Protein AF-A0A094WPP8-F1 (afdb_monomer)

pLDDT: mean 87.47, std 7.17, range [46.66, 93.88]

Sequence (84 aa):
MPLTTEHKLGLLMDLLQNEVSEQYMTSHEKQQLLELLITLKNESTLKEETLQTINEIQGYSFDHPWPHADVENWLNTFQNQINQ

Secondary structure (DSSP, 8-state):
-PPPHHHHHHHHHHHHHHHHHHS---HHHHHHHHHHHHHHHT-TTS-HHHHHHHHHHHTS-TTSPPPHHHHHHHHHHHHHHHT-

Structure (mmCIF, N/CA/C/O backbone):
data_AF-A0A094WPP8-F1
#
_entry.id   AF-A0A094WPP8-F1
#
loop_
_atom_site.group_PDB
_atom_site.id
_atom_site.type_symbol
_atom_site.label_atom_id
_atom_site.label_alt_id
_atom_site.label_comp_id
_atom_site.label_asym_id
_atom_site.label_entity_id
_atom_site.label_seq_id
_atom_site.pdbx_PDB_ins_code
_atom_site.Cartn_x
_atom_site.Cartn_y
_atom_site.Cartn_z
_atom_site.occupancy
_atom_site.B_iso_or_equiv
_atom_site.auth_seq_id
_atom_site.auth_comp_id
_atom_site.auth_asym_id
_atom_site.auth_atom_id
_atom_site.pdbx_PDB_model_num
ATOM 1 N N . MET A 1 1 ? -22.883 1.635 2.904 1.00 46.66 1 MET A N 1
ATOM 2 C CA . MET A 1 1 ? -21.992 1.277 4.027 1.00 46.66 1 MET A CA 1
ATOM 3 C C . MET A 1 1 ? -20.669 1.983 3.794 1.00 46.66 1 MET A C 1
ATOM 5 O O . MET A 1 1 ? -20.235 1.974 2.648 1.00 46.66 1 MET A O 1
ATOM 9 N N . PRO A 1 2 ? -20.076 2.652 4.792 1.00 62.06 2 PRO A N 1
ATOM 10 C CA . PRO A 1 2 ? -18.729 3.195 4.647 1.00 62.06 2 PRO A CA 1
ATOM 11 C C . PRO A 1 2 ? -17.738 2.041 4.431 1.00 62.06 2 PRO A C 1
ATOM 13 O O . PRO A 1 2 ? -17.869 0.998 5.070 1.00 62.06 2 PRO A O 1
ATOM 16 N N . LEU A 1 3 ? -16.791 2.207 3.505 1.00 68.69 3 LEU A N 1
ATOM 17 C CA . LEU A 1 3 ? -15.704 1.248 3.292 1.00 68.69 3 LEU A CA 1
ATOM 18 C C . LEU A 1 3 ? -14.903 1.116 4.598 1.00 68.69 3 LEU A C 1
ATOM 20 O O . LEU A 1 3 ? -14.471 2.141 5.135 1.00 68.69 3 LEU A O 1
ATOM 24 N N . THR A 1 4 ? -14.709 -0.104 5.110 1.00 84.69 4 THR A N 1
ATOM 25 C CA . THR A 1 4 ? -13.848 -0.316 6.288 1.00 84.69 4 THR A CA 1
ATOM 26 C C . THR A 1 4 ? -12.385 -0.081 5.916 1.00 84.69 4 THR A C 1
ATOM 28 O O . THR A 1 4 ? -12.014 -0.147 4.741 1.00 84.69 4 THR A O 1
ATOM 31 N N . THR A 1 5 ? -11.541 0.194 6.909 1.00 85.19 5 THR A N 1
ATOM 32 C CA . THR A 1 5 ? -10.094 0.359 6.715 1.00 85.19 5 THR A CA 1
ATOM 33 C C . THR A 1 5 ? -9.475 -0.845 5.998 1.00 85.19 5 THR A C 1
ATOM 35 O O . THR A 1 5 ? -8.668 -0.661 5.095 1.00 85.19 5 THR A O 1
ATOM 38 N N . GLU A 1 6 ? -9.918 -2.065 6.313 1.00 87.06 6 GLU A N 1
ATOM 39 C CA . GLU A 1 6 ? -9.448 -3.301 5.668 1.00 87.06 6 GLU A CA 1
ATOM 40 C C . GLU A 1 6 ? -9.781 -3.335 4.175 1.00 87.06 6 GLU A C 1
ATOM 42 O O . GLU A 1 6 ? -8.932 -3.690 3.368 1.00 87.06 6 GLU A O 1
ATOM 47 N N . HIS A 1 7 ? -10.987 -2.907 3.782 1.00 88.00 7 HIS A N 1
ATOM 48 C CA . HIS A 1 7 ? -11.357 -2.840 2.366 1.00 88.00 7 HIS A CA 1
ATOM 49 C C . HIS A 1 7 ? -10.507 -1.810 1.612 1.00 88.00 7 HIS A C 1
ATOM 51 O O . HIS A 1 7 ? -10.118 -2.053 0.475 1.00 88.00 7 HIS A O 1
ATOM 57 N N . LYS A 1 8 ? -10.194 -0.668 2.240 1.00 90.62 8 LYS A N 1
ATOM 58 C CA . LYS A 1 8 ? -9.301 0.344 1.648 1.00 90.62 8 LYS A CA 1
ATOM 59 C C . LYS A 1 8 ? -7.877 -0.197 1.485 1.00 90.62 8 LYS A C 1
ATOM 61 O O . LYS A 1 8 ? -7.257 0.053 0.458 1.00 90.62 8 LYS A O 1
ATOM 66 N N . LEU A 1 9 ? -7.379 -0.944 2.473 1.00 90.69 9 LEU A N 1
ATOM 67 C CA . LEU A 1 9 ? -6.079 -1.613 2.400 1.00 90.69 9 LEU A CA 1
ATOM 68 C C . LEU A 1 9 ? -6.061 -2.702 1.323 1.00 90.69 9 LEU A C 1
ATOM 70 O O . LEU A 1 9 ? -5.102 -2.764 0.566 1.00 90.69 9 LEU A O 1
ATOM 74 N N . GLY A 1 10 ? -7.128 -3.494 1.194 1.00 91.88 10 GLY A N 1
ATOM 75 C CA . GLY A 1 10 ? -7.265 -4.483 0.122 1.00 91.88 10 GLY A CA 1
ATOM 76 C C 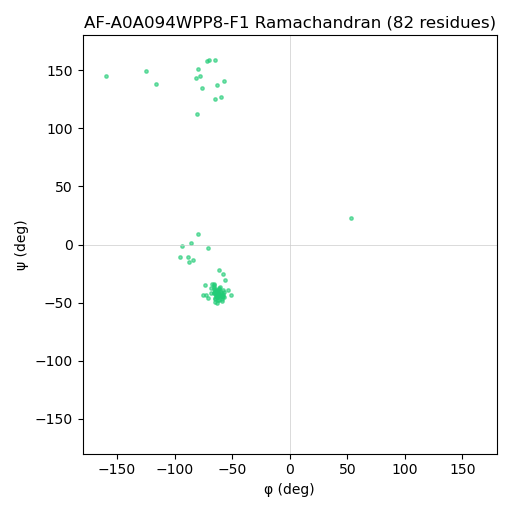. GLY A 1 10 ? -7.192 -3.844 -1.266 1.00 91.88 10 GLY A C 1
ATOM 77 O O . GLY A 1 10 ? -6.377 -4.255 -2.082 1.00 91.88 10 GLY A O 1
ATOM 78 N N . LEU A 1 11 ? -7.945 -2.761 -1.495 1.00 92.19 11 LEU A N 1
ATOM 79 C CA . LEU A 1 11 ? -7.878 -2.013 -2.757 1.00 92.19 11 LEU A CA 1
ATOM 80 C C . LEU A 1 11 ? -6.489 -1.419 -3.020 1.00 92.19 11 LEU A C 1
ATOM 82 O O . LEU A 1 11 ? -6.027 -1.413 -4.158 1.00 92.19 11 LEU A O 1
ATOM 86 N N . LEU A 1 12 ? -5.814 -0.921 -1.979 1.00 92.94 12 LEU A N 1
ATOM 87 C CA . LEU A 1 12 ? -4.439 -0.446 -2.107 1.00 92.94 12 LEU A CA 1
ATOM 88 C C . LEU A 1 12 ? -3.521 -1.594 -2.549 1.00 92.94 12 LEU A C 1
ATOM 90 O O . LEU A 1 12 ? -2.767 -1.429 -3.500 1.00 92.94 12 LEU A O 1
ATOM 94 N N . MET A 1 13 ? -3.618 -2.759 -1.906 1.00 93.25 13 MET A N 1
ATOM 95 C CA . MET A 1 13 ? -2.827 -3.942 -2.250 1.00 93.25 13 MET A CA 1
ATOM 96 C C . MET A 1 13 ? -3.088 -4.436 -3.677 1.00 93.25 13 MET A C 1
ATOM 98 O O . MET A 1 13 ? -2.142 -4.856 -4.339 1.00 93.25 13 MET A O 1
ATOM 102 N N . ASP A 1 14 ? -4.330 -4.373 -4.160 1.00 92.69 14 ASP A N 1
ATOM 103 C CA . ASP A 1 14 ? -4.670 -4.734 -5.540 1.00 92.69 14 ASP A CA 1
ATOM 104 C C . ASP A 1 14 ? -3.982 -3.799 -6.548 1.00 92.69 14 ASP A C 1
ATOM 106 O O . ASP A 1 14 ? -3.380 -4.265 -7.514 1.00 92.69 14 ASP A O 1
ATOM 110 N N . LEU A 1 15 ? -3.994 -2.484 -6.297 1.00 92.44 15 LEU A N 1
ATOM 111 C CA . LEU A 1 15 ? -3.320 -1.501 -7.157 1.00 92.44 15 LEU A CA 1
ATOM 112 C C . LEU A 1 15 ? -1.796 -1.688 -7.164 1.00 92.44 15 LEU A C 1
ATOM 114 O O . LEU A 1 15 ? -1.165 -1.588 -8.215 1.00 92.44 15 LEU A O 1
ATOM 118 N N . LEU A 1 16 ? -1.207 -1.990 -6.003 1.00 90.88 16 LEU A N 1
ATOM 119 C CA . LEU A 1 16 ? 0.222 -2.295 -5.880 1.00 90.88 16 LEU A CA 1
ATOM 120 C C . LEU A 1 16 ? 0.602 -3.570 -6.650 1.00 90.88 16 LEU A C 1
ATOM 122 O O . LEU A 1 16 ? 1.605 -3.592 -7.357 1.00 90.88 16 LEU A O 1
ATOM 126 N N . GLN A 1 17 ? -0.207 -4.626 -6.552 1.00 90.56 17 GLN A N 1
ATOM 127 C CA . GLN A 1 17 ? 0.020 -5.866 -7.302 1.00 90.56 17 GLN A CA 1
ATOM 128 C C . GLN A 1 17 ? -0.141 -5.670 -8.811 1.00 90.56 17 GLN A C 1
ATOM 130 O O . GLN A 1 17 ? 0.585 -6.302 -9.588 1.00 90.56 17 GLN A O 1
ATOM 135 N N . ASN A 1 18 ? -1.068 -4.801 -9.229 1.00 89.56 18 ASN A N 1
ATOM 136 C CA . ASN A 1 18 ? -1.248 -4.501 -10.643 1.00 89.56 18 ASN A CA 1
ATOM 137 C C . ASN A 1 18 ? -0.023 -3.780 -11.219 1.00 89.56 18 ASN A C 1
ATOM 139 O O . ASN A 1 18 ? 0.458 -4.157 -12.283 1.00 89.56 18 ASN A O 1
ATOM 143 N N . GLU A 1 19 ? 0.557 -2.832 -10.478 1.00 86.88 19 GLU A N 1
ATOM 144 C CA . GLU A 1 19 ? 1.796 -2.154 -10.880 1.00 86.88 19 GLU A CA 1
ATOM 145 C C . GLU A 1 19 ? 2.950 -3.134 -11.094 1.00 86.88 19 GLU A C 1
ATOM 147 O O . GLU A 1 19 ? 3.615 -3.070 -12.124 1.00 86.88 19 GLU A O 1
ATOM 152 N N . VAL A 1 20 ? 3.134 -4.098 -10.192 1.00 86.94 20 VAL A N 1
ATOM 153 C CA . VAL A 1 20 ? 4.193 -5.111 -10.323 1.00 86.94 20 VAL A CA 1
ATOM 154 C C . VAL A 1 20 ? 3.960 -6.017 -11.532 1.00 86.94 20 VAL A C 1
ATOM 156 O O . VAL A 1 20 ? 4.912 -6.410 -12.213 1.00 86.94 20 VAL A O 1
ATOM 159 N N . SER A 1 21 ? 2.699 -6.360 -11.797 1.00 85.88 21 SER A N 1
ATOM 160 C CA . SER A 1 21 ? 2.319 -7.280 -12.871 1.00 85.88 21 SER A CA 1
ATOM 161 C C . SER A 1 21 ? 2.400 -6.625 -14.251 1.00 85.88 21 SER A C 1
ATOM 163 O O . SER A 1 21 ? 2.904 -7.235 -15.194 1.00 85.88 21 SER A O 1
ATOM 165 N N . GLU A 1 22 ? 1.920 -5.388 -14.374 1.00 85.69 22 GLU A N 1
ATOM 166 C CA . GLU A 1 22 ? 1.838 -4.656 -15.642 1.00 85.69 22 GLU A CA 1
ATOM 167 C C . GLU A 1 22 ? 3.040 -3.725 -15.880 1.00 85.69 22 GLU A C 1
ATOM 169 O O . GLU A 1 22 ? 3.223 -3.231 -16.993 1.00 85.69 22 GLU A O 1
ATOM 174 N N . GLN A 1 23 ? 3.882 -3.501 -14.861 1.00 83.25 23 GLN A N 1
ATOM 175 C CA . GLN A 1 23 ? 5.000 -2.540 -14.844 1.00 83.25 23 GLN A CA 1
ATOM 176 C C . GLN A 1 23 ? 4.588 -1.110 -15.220 1.00 83.25 23 GLN A C 1
ATOM 178 O O . GLN A 1 23 ? 5.386 -0.308 -15.711 1.00 83.25 23 GLN A O 1
ATOM 183 N N . TYR A 1 24 ? 3.310 -0.800 -15.044 1.00 81.50 24 TYR A N 1
ATOM 184 C CA . TYR A 1 24 ? 2.707 0.470 -15.390 1.00 81.50 24 TYR A CA 1
ATOM 185 C C . TYR A 1 24 ? 1.406 0.632 -14.605 1.00 81.50 24 TYR A C 1
ATOM 187 O O . TYR A 1 24 ? 0.673 -0.327 -14.406 1.00 81.50 24 TYR A O 1
ATOM 195 N N . MET A 1 25 ? 1.099 1.866 -14.207 1.00 85.31 25 MET A N 1
ATOM 196 C CA . MET A 1 25 ? -0.234 2.259 -13.751 1.00 85.31 25 MET A CA 1
ATOM 197 C C . MET A 1 25 ? -0.811 3.299 -14.699 1.00 85.31 25 MET A C 1
ATOM 199 O O . MET A 1 25 ? -0.143 4.272 -15.072 1.00 85.31 25 MET A O 1
ATOM 203 N N . THR A 1 26 ? -2.091 3.160 -15.012 1.00 88.88 26 THR A N 1
ATOM 204 C CA . THR A 1 26 ? -2.866 4.184 -15.707 1.00 88.88 26 THR A CA 1
ATOM 205 C C . THR A 1 26 ? -3.006 5.444 -14.850 1.00 88.88 26 THR A C 1
ATOM 207 O O . THR A 1 26 ? -2.911 5.421 -13.622 1.00 88.88 26 THR A O 1
ATOM 210 N N . SER A 1 27 ? -3.299 6.585 -15.482 1.00 87.56 27 SER A N 1
ATOM 211 C CA . SER A 1 27 ? -3.583 7.831 -14.751 1.00 87.56 27 SER A CA 1
ATOM 212 C C . SER A 1 27 ? -4.732 7.683 -13.748 1.00 87.56 27 SER A C 1
ATOM 214 O O . SER A 1 27 ? -4.732 8.359 -12.722 1.00 87.56 27 SER A O 1
ATOM 216 N N . HIS A 1 28 ? -5.693 6.800 -14.034 1.00 88.81 28 HIS A N 1
ATOM 217 C CA . HIS A 1 28 ? -6.809 6.539 -13.138 1.00 88.81 28 HIS A CA 1
ATOM 218 C C . HIS A 1 28 ? -6.365 5.777 -11.886 1.00 88.81 28 HIS A C 1
ATOM 220 O O . HIS A 1 28 ? -6.697 6.193 -10.782 1.00 88.81 28 HIS A O 1
ATOM 226 N N . GLU A 1 29 ? -5.564 4.724 -12.040 1.00 90.31 29 GLU A N 1
ATOM 227 C CA . GLU A 1 29 ? -5.035 3.936 -10.918 1.00 90.31 29 GLU A CA 1
ATOM 228 C C . GLU A 1 29 ? -4.111 4.760 -10.029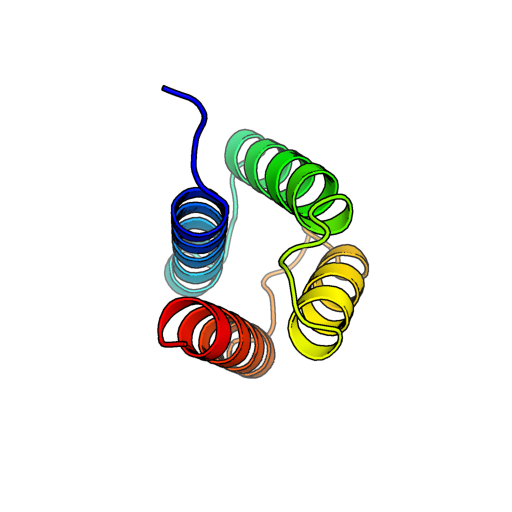 1.00 90.31 29 GLU A C 1
ATOM 230 O O . GLU A 1 29 ? -4.230 4.706 -8.808 1.00 90.31 29 GLU A O 1
ATOM 235 N N . LYS A 1 30 ? -3.267 5.612 -10.625 1.00 89.88 30 LYS A N 1
ATOM 236 C CA . LYS A 1 30 ? -2.448 6.567 -9.862 1.00 89.88 30 LYS A CA 1
ATOM 237 C C . LYS A 1 30 ? -3.320 7.473 -8.997 1.00 89.88 30 LYS A C 1
ATOM 239 O O . LYS A 1 30 ? -3.017 7.687 -7.826 1.00 89.88 30 LYS A O 1
ATOM 244 N N . GLN A 1 31 ? -4.411 7.998 -9.557 1.00 90.50 31 GLN A N 1
ATOM 245 C CA . GLN A 1 31 ? -5.335 8.842 -8.805 1.00 90.50 31 GLN A CA 1
ATOM 246 C C . GLN A 1 31 ? -6.022 8.058 -7.680 1.00 90.50 31 GLN A C 1
ATOM 248 O O . GLN A 1 31 ? -6.049 8.535 -6.547 1.00 90.50 31 GLN A O 1
ATOM 253 N N . GLN A 1 32 ? -6.526 6.854 -7.966 1.00 91.44 32 GLN A N 1
ATOM 254 C CA . GLN A 1 32 ? -7.153 5.992 -6.962 1.00 91.44 32 GLN A CA 1
ATOM 255 C C . GLN A 1 32 ? -6.191 5.663 -5.817 1.00 91.44 32 GLN A C 1
ATOM 257 O O . GLN A 1 32 ? -6.555 5.773 -4.647 1.00 91.44 32 GLN A O 1
ATOM 262 N N . LEU A 1 33 ? -4.946 5.315 -6.140 1.00 91.62 33 LEU A N 1
ATOM 263 C CA . LEU A 1 33 ? -3.921 5.012 -5.154 1.00 91.62 33 LEU A CA 1
ATOM 264 C C . LEU A 1 33 ? -3.612 6.236 -4.286 1.00 91.62 33 LEU A C 1
ATOM 266 O O . LEU A 1 33 ? -3.584 6.122 -3.0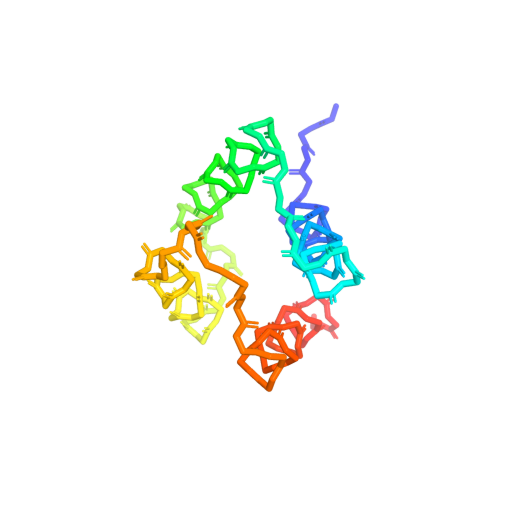63 1.00 91.62 33 LEU A O 1
ATOM 270 N N . LEU A 1 34 ? -3.451 7.423 -4.878 1.00 90.75 34 LEU A N 1
ATOM 271 C CA . LEU A 1 34 ? -3.225 8.657 -4.120 1.00 90.75 34 LEU A CA 1
ATOM 272 C C . LEU A 1 34 ? -4.394 8.982 -3.177 1.00 90.75 34 LEU A C 1
ATOM 274 O O . LEU A 1 34 ? -4.168 9.329 -2.016 1.00 90.75 34 LEU A O 1
ATOM 278 N N . GLU A 1 35 ? -5.635 8.838 -3.642 1.00 91.50 35 GLU A N 1
ATOM 279 C CA . GLU A 1 35 ? -6.834 9.036 -2.819 1.00 91.50 35 GLU A CA 1
ATOM 280 C C . GLU A 1 35 ? -6.899 8.034 -1.655 1.00 91.50 35 GLU A C 1
ATOM 282 O O . GLU A 1 35 ? -7.216 8.418 -0.521 1.00 91.50 35 GLU A O 1
ATOM 287 N N . LEU A 1 36 ? -6.541 6.769 -1.902 1.00 92.31 36 LEU A N 1
ATOM 288 C CA . LEU A 1 36 ? -6.465 5.733 -0.873 1.00 92.31 36 LEU A CA 1
ATOM 289 C C . LEU A 1 36 ? -5.378 6.045 0.156 1.00 92.31 36 LEU A C 1
ATOM 291 O O . LEU A 1 36 ? -5.671 6.007 1.349 1.00 92.31 36 LEU A O 1
ATOM 295 N N . LEU A 1 37 ? -4.168 6.424 -0.269 1.00 91.38 37 LEU A N 1
ATOM 296 C CA . LEU A 1 37 ? -3.074 6.790 0.640 1.00 91.38 37 LEU A CA 1
ATOM 297 C C . LEU A 1 37 ? -3.448 7.985 1.527 1.00 91.38 37 LEU A C 1
ATOM 299 O O . LEU A 1 37 ? -3.202 7.957 2.732 1.00 91.38 37 LEU A O 1
ATOM 303 N N . ILE A 1 38 ? -4.079 9.023 0.964 1.00 90.94 38 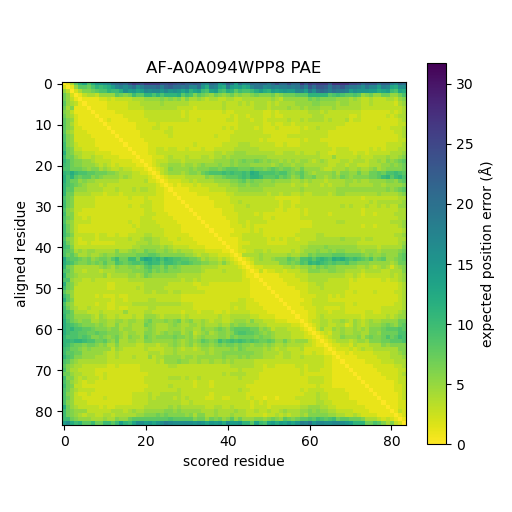ILE A N 1
ATOM 304 C CA . ILE A 1 38 ? -4.541 10.194 1.730 1.00 90.94 38 ILE A CA 1
ATOM 305 C C . ILE A 1 38 ? -5.617 9.788 2.736 1.00 90.94 38 ILE A C 1
ATOM 307 O O . ILE A 1 38 ? -5.584 10.216 3.890 1.00 90.94 38 ILE A O 1
ATOM 311 N N . THR A 1 39 ? -6.574 8.966 2.312 1.00 90.38 39 THR A N 1
ATOM 312 C CA . THR A 1 39 ? -7.663 8.522 3.183 1.00 90.38 39 THR A CA 1
ATOM 313 C C . THR A 1 39 ? -7.125 7.667 4.327 1.00 90.38 39 THR A C 1
ATOM 315 O O . THR A 1 39 ? -7.423 7.947 5.484 1.00 90.38 39 THR A O 1
ATOM 318 N N . LEU A 1 40 ? -6.289 6.674 4.013 1.00 89.19 40 LEU A N 1
ATOM 319 C CA . LEU A 1 40 ? -5.685 5.757 4.977 1.00 89.19 40 LEU A CA 1
ATOM 320 C C . LEU A 1 40 ? -4.778 6.486 5.971 1.00 89.19 40 LEU A C 1
ATOM 322 O O . LEU A 1 40 ? -4.842 6.209 7.159 1.00 89.19 40 LEU A O 1
ATOM 326 N N . LYS A 1 41 ? -4.008 7.489 5.540 1.00 88.75 41 LYS A N 1
ATOM 327 C CA . LYS A 1 41 ? -3.151 8.281 6.439 1.00 88.75 41 LYS A CA 1
ATOM 328 C C . LYS A 1 41 ? -3.915 8.974 7.577 1.00 88.75 41 LYS A C 1
ATOM 330 O O . LYS A 1 41 ? -3.325 9.263 8.614 1.00 88.75 41 LYS A O 1
ATOM 335 N N . ASN A 1 42 ? -5.206 9.247 7.388 1.00 86.19 42 ASN A N 1
ATOM 336 C CA . ASN A 1 42 ? -6.066 9.874 8.393 1.00 86.19 42 ASN A CA 1
ATOM 337 C C . ASN A 1 42 ? -6.842 8.858 9.256 1.00 8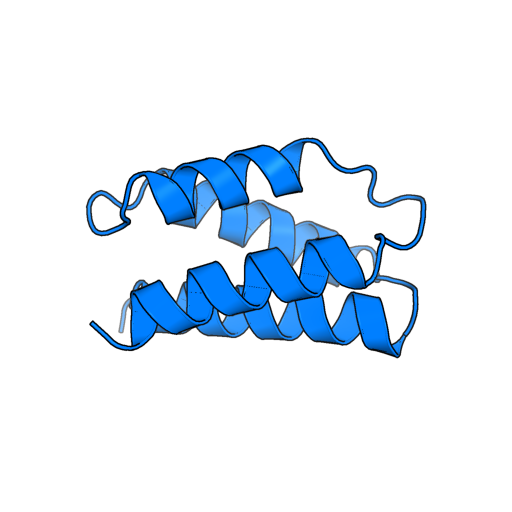6.19 42 ASN A C 1
ATOM 339 O O . ASN A 1 42 ? -7.583 9.261 10.154 1.00 86.19 42 ASN A O 1
ATOM 343 N N . GLU A 1 43 ? -6.689 7.555 9.006 1.00 86.12 43 GLU A N 1
ATOM 344 C CA . GLU A 1 43 ? -7.331 6.495 9.784 1.00 86.12 43 GLU A CA 1
ATOM 345 C C . GLU A 1 43 ? -6.551 6.242 11.079 1.00 86.12 43 GLU A C 1
ATOM 347 O O . GLU A 1 43 ? -5.447 5.701 11.080 1.00 86.12 43 GLU A O 1
ATOM 352 N N . SER A 1 44 ? -7.158 6.569 12.219 1.00 80.25 44 SER A N 1
ATOM 353 C CA . SER A 1 44 ? -6.579 6.352 13.554 1.00 80.25 44 SER A CA 1
ATOM 354 C C . SER A 1 44 ? -6.517 4.879 13.982 1.00 80.25 44 SER A C 1
ATOM 356 O O . SER A 1 44 ? -6.003 4.567 15.053 1.00 80.25 44 SER A O 1
ATOM 358 N N . THR A 1 45 ? -7.036 3.971 13.154 1.00 84.69 45 THR A N 1
ATOM 359 C CA . THR A 1 45 ? -7.019 2.515 13.366 1.00 84.69 45 THR A CA 1
ATOM 360 C C .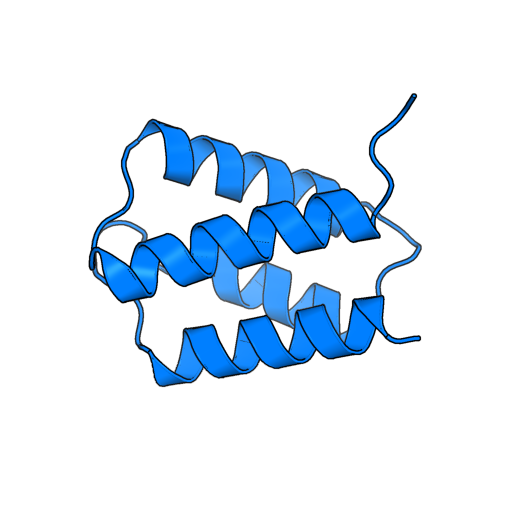 THR A 1 45 ? -5.759 1.843 12.809 1.00 84.69 45 THR A C 1
ATOM 362 O O . THR A 1 45 ? -5.519 0.669 13.093 1.00 84.69 45 THR A O 1
ATOM 365 N N . LEU A 1 46 ? -4.946 2.567 12.030 1.00 86.88 46 LEU A N 1
ATOM 366 C CA . LEU A 1 46 ? -3.713 2.041 11.450 1.00 86.88 46 LEU A CA 1
ATOM 367 C C . LEU A 1 46 ? -2.552 2.076 12.441 1.00 86.88 46 LEU A C 1
ATOM 369 O O . LEU A 1 46 ? -2.385 3.023 13.210 1.00 86.88 46 LEU A O 1
ATOM 373 N N . LYS A 1 47 ? -1.707 1.048 12.377 1.00 89.38 47 LYS A N 1
ATOM 374 C CA . LYS A 1 47 ? -0.448 1.014 13.117 1.00 89.38 47 LYS A CA 1
ATOM 375 C C . LYS A 1 47 ? 0.576 1.970 12.528 1.00 89.38 47 LYS A C 1
ATOM 377 O O . LYS A 1 47 ? 0.556 2.288 11.341 1.00 89.38 47 LYS A O 1
ATOM 382 N N . GLU A 1 48 ? 1.532 2.349 13.368 1.00 89.00 48 GLU A N 1
ATOM 383 C CA . GLU A 1 48 ? 2.650 3.208 12.981 1.00 89.00 48 GLU A CA 1
ATOM 384 C C . GLU A 1 48 ? 3.458 2.629 11.810 1.00 89.00 48 GLU A C 1
ATOM 386 O O . GLU A 1 48 ? 3.777 3.364 10.884 1.00 89.00 48 GLU A O 1
ATOM 391 N N . GLU A 1 49 ? 3.702 1.316 11.790 1.00 90.56 49 GLU A N 1
ATOM 392 C CA . GLU A 1 49 ? 4.392 0.627 10.687 1.00 90.56 49 GLU A CA 1
ATOM 393 C C . GLU A 1 49 ? 3.653 0.804 9.349 1.00 90.56 49 GLU A C 1
ATOM 395 O O . GLU A 1 49 ? 4.241 1.215 8.353 1.00 90.56 49 GLU A O 1
ATOM 400 N N . THR A 1 50 ? 2.331 0.604 9.337 1.00 91.19 50 THR A N 1
ATOM 401 C CA . THR A 1 50 ? 1.500 0.819 8.145 1.00 91.19 50 THR A CA 1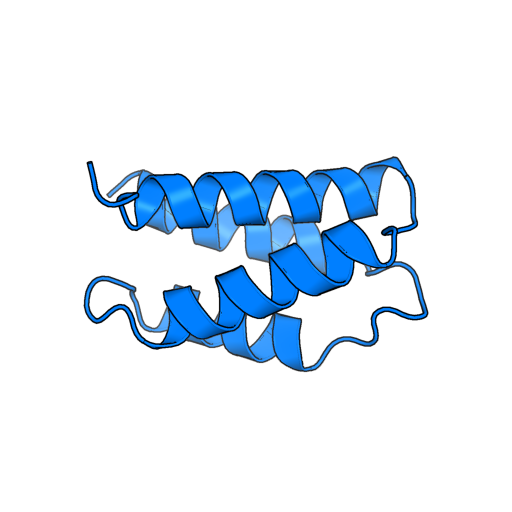
ATOM 402 C C . THR A 1 50 ? 1.513 2.278 7.696 1.00 91.19 50 THR A C 1
ATOM 404 O O . THR A 1 50 ? 1.581 2.561 6.501 1.00 91.19 50 THR A O 1
ATOM 407 N N . LEU A 1 51 ? 1.473 3.222 8.640 1.00 91.50 51 LEU A N 1
ATOM 408 C CA . LEU A 1 51 ? 1.569 4.649 8.335 1.00 91.50 51 LEU A CA 1
ATOM 409 C C . LEU A 1 51 ? 2.943 5.018 7.760 1.00 91.50 51 LEU A C 1
ATOM 411 O O . LEU A 1 51 ? 3.017 5.855 6.860 1.00 91.50 51 LEU A O 1
ATOM 415 N N . GLN A 1 52 ? 4.025 4.401 8.240 1.00 91.50 52 GLN A N 1
ATOM 416 C CA . GLN A 1 52 ? 5.364 4.571 7.673 1.00 91.50 52 GLN A CA 1
ATOM 417 C C . GLN A 1 52 ? 5.416 4.070 6.229 1.00 91.50 52 GLN A C 1
ATOM 419 O O . GLN A 1 52 ? 5.827 4.835 5.360 1.00 91.50 52 GLN A O 1
ATOM 424 N N . THR A 1 53 ? 4.894 2.872 5.953 1.00 92.94 53 THR A N 1
ATOM 425 C CA . THR A 1 53 ? 4.787 2.335 4.587 1.00 92.94 53 THR A CA 1
ATOM 426 C C . THR A 1 53 ? 3.959 3.243 3.673 1.00 9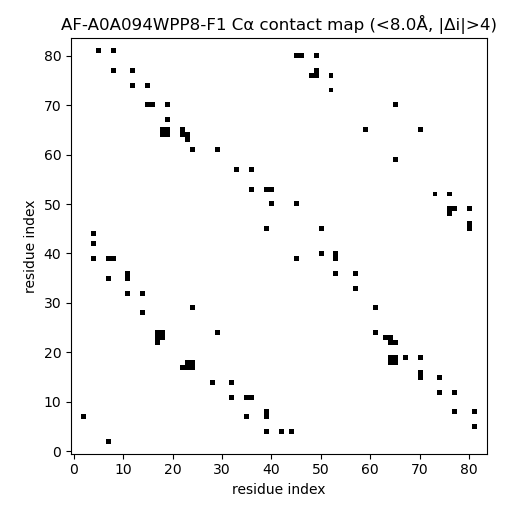2.94 53 THR A C 1
ATOM 428 O O . THR A 1 53 ? 4.369 3.539 2.557 1.00 92.94 53 THR A O 1
ATOM 431 N N . ILE A 1 54 ? 2.823 3.769 4.142 1.00 91.81 54 ILE A N 1
ATOM 432 C CA . ILE A 1 54 ? 2.012 4.729 3.369 1.00 91.81 54 ILE A CA 1
ATOM 433 C C . ILE A 1 54 ? 2.823 5.983 3.015 1.00 91.81 54 ILE A C 1
ATOM 435 O O . ILE A 1 54 ? 2.758 6.458 1.882 1.00 91.81 54 ILE A O 1
ATOM 439 N N . ASN A 1 55 ? 3.588 6.529 3.964 1.00 90.38 55 ASN A N 1
ATOM 440 C CA . ASN A 1 55 ? 4.432 7.699 3.712 1.00 90.38 55 ASN A CA 1
ATOM 441 C C . ASN A 1 55 ? 5.593 7.386 2.760 1.00 90.38 55 ASN A C 1
ATOM 443 O O . ASN A 1 55 ? 5.972 8.248 1.971 1.00 90.38 55 ASN A O 1
ATOM 447 N N . GLU A 1 56 ? 6.140 6.174 2.827 1.00 91.12 56 GLU A N 1
ATOM 448 C CA . GLU A 1 56 ? 7.180 5.701 1.919 1.00 91.12 56 GLU A CA 1
ATOM 449 C C . GLU A 1 56 ? 6.663 5.652 0.477 1.00 91.12 56 GLU A C 1
ATOM 451 O O . GLU A 1 56 ? 7.257 6.286 -0.392 1.00 91.12 56 GLU A O 1
ATOM 456 N N . ILE A 1 57 ? 5.504 5.025 0.239 1.00 89.94 57 ILE A N 1
ATOM 457 C CA . ILE A 1 57 ? 4.876 4.944 -1.092 1.00 89.94 57 ILE A CA 1
ATOM 458 C C . ILE A 1 57 ? 4.604 6.345 -1.661 1.00 89.94 57 ILE A C 1
ATOM 460 O O . ILE A 1 57 ? 4.825 6.587 -2.845 1.00 89.94 57 ILE A O 1
ATOM 464 N N . GLN A 1 58 ? 4.181 7.307 -0.828 1.00 87.06 58 GLN A N 1
ATOM 465 C CA . GLN A 1 58 ? 3.983 8.700 -1.264 1.00 87.06 58 GLN A CA 1
ATOM 466 C C . GLN A 1 58 ? 5.269 9.376 -1.773 1.00 87.06 58 GLN A C 1
ATOM 468 O O . GLN A 1 58 ? 5.182 10.368 -2.498 1.00 87.06 58 GLN A O 1
ATOM 473 N N . GLY A 1 59 ? 6.445 8.878 -1.384 1.00 85.12 59 GLY A N 1
ATOM 474 C CA . GLY A 1 59 ? 7.742 9.368 -1.844 1.00 85.12 59 GLY A CA 1
ATOM 475 C C . GLY A 1 59 ? 8.206 8.776 -3.178 1.00 85.12 59 GLY A C 1
ATOM 476 O O . GLY A 1 59 ? 9.147 9.309 -3.769 1.00 85.12 59 GLY A O 1
ATOM 477 N N . TYR A 1 60 ? 7.572 7.706 -3.665 1.00 85.88 60 TYR A N 1
ATOM 478 C CA . TYR A 1 60 ? 7.944 7.067 -4.925 1.00 85.88 60 TYR A CA 1
ATOM 479 C C . TYR A 1 60 ? 7.420 7.842 -6.140 1.00 85.88 60 TYR A C 1
ATOM 481 O O . TYR A 1 60 ? 6.329 8.415 -6.136 1.00 85.88 60 TYR A O 1
ATOM 489 N N . SER A 1 61 ? 8.209 7.849 -7.219 1.00 81.88 61 SER A N 1
ATOM 490 C CA . SER A 1 61 ? 7.759 8.377 -8.509 1.00 81.88 61 SER A CA 1
ATOM 491 C C . SER A 1 61 ? 6.826 7.375 -9.178 1.00 81.88 61 SER A C 1
ATOM 493 O O . SER A 1 61 ? 7.141 6.194 -9.262 1.00 81.88 61 SER A O 1
ATOM 495 N N . PHE A 1 62 ? 5.708 7.860 -9.710 1.00 81.56 62 PHE A N 1
ATOM 496 C CA . PHE A 1 62 ? 4.784 7.061 -10.516 1.00 81.56 62 PHE A CA 1
ATOM 497 C C . PHE A 1 62 ? 5.181 7.001 -11.998 1.00 81.56 62 PHE A C 1
ATOM 499 O O . PHE A 1 62 ? 4.434 6.454 -12.808 1.00 81.56 62 PHE A O 1
ATOM 506 N N . ASP A 1 63 ? 6.287 7.633 -12.394 1.00 80.69 63 ASP A N 1
ATOM 507 C CA . ASP A 1 63 ? 6.734 7.687 -13.792 1.00 80.69 63 ASP A CA 1
ATOM 508 C C . ASP A 1 63 ? 7.603 6.485 -14.176 1.00 80.69 63 ASP A C 1
ATOM 510 O O . ASP A 1 63 ? 7.809 6.218 -15.361 1.00 80.69 63 ASP A O 1
ATOM 514 N N . HIS A 1 64 ? 8.082 5.746 -13.177 1.00 81.38 64 HIS A N 1
ATOM 515 C CA . HIS A 1 64 ? 8.891 4.550 -13.343 1.00 81.38 64 HIS A CA 1
ATOM 516 C C . HIS A 1 64 ? 8.262 3.371 -12.602 1.00 81.38 64 HIS A C 1
ATOM 518 O O . HIS A 1 64 ? 7.639 3.597 -11.562 1.00 81.38 64 HIS A O 1
ATOM 524 N N . PRO A 1 65 ? 8.455 2.137 -13.105 1.00 83.56 65 PRO A N 1
ATOM 525 C CA . PRO A 1 65 ? 8.065 0.946 -12.372 1.00 83.56 65 PRO A CA 1
ATOM 526 C C . PRO A 1 65 ? 8.744 0.915 -11.006 1.00 83.56 65 PRO A C 1
ATOM 528 O O . PRO A 1 65 ? 9.923 1.277 -10.881 1.00 83.56 65 PRO A O 1
ATOM 531 N N . TRP A 1 66 ? 8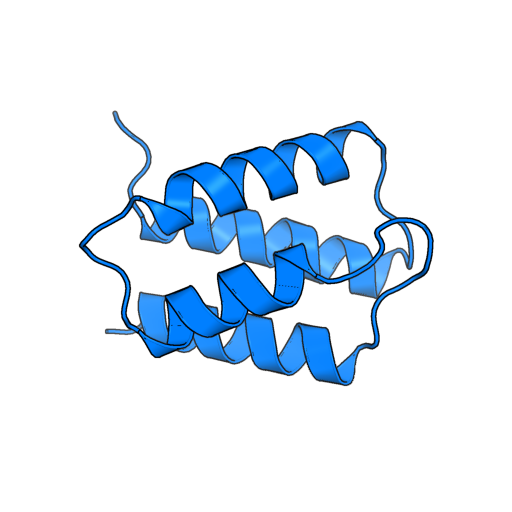.015 0.478 -9.993 1.00 87.94 66 TRP A N 1
ATOM 532 C CA . TRP A 1 66 ? 8.544 0.355 -8.650 1.00 87.94 66 TRP A CA 1
ATOM 533 C C . TRP A 1 66 ? 9.376 -0.919 -8.498 1.00 87.94 66 TRP A C 1
ATOM 535 O O . TRP A 1 66 ? 9.158 -1.916 -9.194 1.00 87.94 66 TRP A O 1
ATOM 545 N N . PRO A 1 67 ? 10.380 -0.918 -7.606 1.00 88.69 67 PRO A N 1
ATOM 546 C CA . PRO A 1 67 ? 11.148 -2.120 -7.343 1.00 88.69 67 PRO A CA 1
ATOM 547 C C . PRO A 1 67 ? 10.247 -3.182 -6.706 1.00 88.69 67 PRO A C 1
ATOM 549 O O . PRO A 1 67 ? 9.652 -2.957 -5.656 1.00 88.69 67 PRO A O 1
ATOM 552 N N . HIS A 1 68 ? 10.195 -4.368 -7.317 1.00 87.81 68 HIS A N 1
ATOM 553 C CA . HIS A 1 68 ? 9.358 -5.484 -6.857 1.00 87.81 68 HIS A CA 1
ATOM 554 C C . HIS A 1 68 ? 9.559 -5.783 -5.361 1.00 87.81 68 HIS A C 1
ATOM 556 O O . HIS A 1 68 ? 8.589 -5.955 -4.631 1.00 87.81 68 HIS A O 1
ATOM 562 N N . ALA A 1 69 ? 10.813 -5.786 -4.897 1.00 89.19 69 ALA A N 1
ATOM 563 C CA . ALA A 1 69 ? 11.145 -6.061 -3.501 1.00 89.19 69 ALA A CA 1
ATOM 564 C C . ALA A 1 69 ? 10.518 -5.049 -2.526 1.00 89.19 69 ALA A C 1
ATOM 566 O O . ALA A 1 69 ? 10.099 -5.430 -1.434 1.00 89.19 69 ALA A O 1
ATOM 567 N N . ASP A 1 70 ? 10.429 -3.777 -2.918 1.00 90.31 70 ASP A N 1
ATOM 568 C CA . ASP A 1 70 ? 9.814 -2.740 -2.092 1.00 90.31 70 ASP A CA 1
ATOM 569 C C . ASP A 1 70 ? 8.294 -2.925 -2.063 1.00 90.31 70 ASP A C 1
ATOM 571 O O . ASP A 1 70 ? 7.697 -2.940 -0.986 1.00 90.31 70 ASP A O 1
ATOM 575 N N . VAL A 1 71 ? 7.680 -3.210 -3.217 1.00 90.75 71 VAL A N 1
ATOM 576 C CA . VAL A 1 71 ? 6.241 -3.492 -3.293 1.00 90.75 71 VAL A CA 1
ATOM 577 C C . VAL A 1 71 ? 5.854 -4.727 -2.472 1.00 90.75 71 VAL A C 1
ATOM 579 O O . VAL A 1 71 ? 4.882 -4.675 -1.721 1.00 90.75 71 VAL A O 1
ATOM 582 N N . GLU A 1 72 ? 6.623 -5.817 -2.538 1.00 91.50 72 GLU A N 1
ATOM 583 C CA . GLU A 1 72 ? 6.399 -7.009 -1.707 1.00 91.50 72 GLU A CA 1
ATOM 584 C C . GLU A 1 72 ? 6.480 -6.697 -0.208 1.00 91.50 72 GLU A C 1
ATOM 586 O O . GLU A 1 72 ? 5.643 -7.167 0.568 1.00 91.50 72 GLU A O 1
ATOM 591 N N . ASN A 1 73 ? 7.450 -5.882 0.214 1.00 92.62 73 ASN A N 1
ATOM 592 C CA . ASN A 1 73 ? 7.556 -5.457 1.609 1.00 92.62 73 ASN A CA 1
ATOM 593 C C . ASN A 1 73 ? 6.314 -4.672 2.044 1.00 92.62 73 ASN A C 1
ATOM 595 O O . ASN A 1 73 ? 5.754 -4.948 3.106 1.00 92.62 73 ASN A O 1
ATOM 599 N N . TRP A 1 74 ? 5.834 -3.749 1.209 1.00 93.88 74 TRP A N 1
ATOM 600 C CA . TRP A 1 74 ? 4.628 -2.976 1.501 1.00 93.88 74 TRP A CA 1
ATOM 601 C C . TRP A 1 74 ? 3.386 -3.866 1.594 1.00 93.88 74 TRP A C 1
ATOM 603 O O . TRP A 1 74 ? 2.610 -3.747 2.545 1.00 93.88 74 TRP A O 1
ATOM 613 N N . LEU A 1 75 ? 3.221 -4.800 0.652 1.00 92.88 75 LEU A N 1
ATOM 614 C CA . LEU A 1 75 ? 2.121 -5.768 0.649 1.00 92.88 75 LEU A CA 1
ATOM 615 C C . LEU A 1 75 ? 2.112 -6.613 1.925 1.00 92.88 75 LEU A C 1
ATOM 617 O O . LEU A 1 75 ? 1.054 -6.795 2.528 1.00 92.88 75 LEU A O 1
ATOM 621 N N . ASN A 1 76 ? 3.280 -7.070 2.379 1.00 93.50 76 ASN A N 1
ATOM 622 C CA . ASN A 1 76 ? 3.408 -7.820 3.626 1.00 93.50 76 ASN A CA 1
ATOM 623 C C . ASN A 1 76 ? 2.997 -6.984 4.848 1.00 93.50 76 ASN A C 1
ATOM 625 O O . ASN A 1 76 ? 2.268 -7.481 5.711 1.00 93.50 76 ASN A O 1
ATOM 629 N N . THR A 1 77 ? 3.390 -5.707 4.914 1.00 93.19 77 THR A N 1
ATOM 630 C CA . THR A 1 77 ? 2.960 -4.796 5.989 1.00 93.19 77 THR A CA 1
ATOM 631 C C . THR A 1 77 ? 1.439 -4.628 6.017 1.00 93.19 77 THR A C 1
ATOM 633 O O . THR A 1 77 ? 0.826 -4.696 7.086 1.00 93.19 77 THR A O 1
ATOM 636 N N . PHE A 1 78 ? 0.800 -4.450 4.857 1.00 92.38 78 PHE A N 1
ATOM 637 C CA . PHE A 1 78 ? -0.659 -4.315 4.774 1.00 92.38 78 PHE A CA 1
ATOM 638 C C . PHE A 1 78 ? -1.387 -5.612 5.123 1.00 92.38 78 PHE A C 1
ATOM 640 O O . PHE A 1 78 ? -2.352 -5.591 5.888 1.00 92.38 78 PHE A O 1
ATOM 647 N N . GLN A 1 79 ? -0.885 -6.750 4.648 1.00 91.75 79 GLN A N 1
ATOM 648 C CA . GLN A 1 79 ? -1.429 -8.062 4.982 1.00 91.75 79 GLN A CA 1
ATOM 649 C C . GLN A 1 79 ? -1.357 -8.338 6.491 1.00 91.75 79 GLN A C 1
ATOM 651 O O . GLN A 1 79 ? -2.312 -8.858 7.075 1.00 91.75 79 GLN A O 1
ATOM 656 N N . ASN A 1 80 ? -0.256 -7.951 7.141 1.00 90.56 80 ASN A N 1
ATOM 657 C CA . ASN A 1 80 ? -0.102 -8.067 8.589 1.00 90.56 80 ASN A CA 1
ATOM 658 C C . ASN A 1 80 ? -1.072 -7.163 9.355 1.00 90.56 80 ASN A C 1
ATOM 660 O O . ASN A 1 80 ? -1.526 -7.561 10.421 1.00 90.56 80 ASN A O 1
ATOM 664 N N . GLN A 1 81 ? -1.405 -5.979 8.833 1.00 87.69 81 GLN A N 1
ATOM 665 C CA . GLN A 1 81 ? -2.398 -5.083 9.436 1.00 87.69 81 GLN A CA 1
ATOM 666 C C . GLN A 1 81 ? -3.822 -5.657 9.361 1.00 87.69 81 GLN A C 1
ATOM 668 O O . GLN A 1 81 ? -4.581 -5.471 10.304 1.00 87.69 81 GLN A O 1
ATOM 673 N N . ILE A 1 82 ? -4.178 -6.339 8.266 1.00 86.88 82 ILE A N 1
ATOM 674 C CA . ILE A 1 82 ? -5.513 -6.939 8.071 1.00 86.88 82 ILE A CA 1
ATOM 675 C C . ILE A 1 82 ? -5.705 -8.199 8.932 1.00 86.88 82 ILE A C 1
ATOM 677 O O . ILE A 1 82 ? -6.802 -8.468 9.401 1.00 86.88 82 ILE A O 1
ATOM 681 N N . ASN A 1 83 ? -4.648 -8.986 9.145 1.00 81.25 83 ASN A N 1
ATOM 682 C CA . ASN A 1 83 ? -4.722 -10.256 9.879 1.00 81.25 83 ASN A CA 1
ATOM 683 C C . ASN A 1 83 ? -4.737 -10.111 11.418 1.00 81.25 83 ASN A C 1
ATOM 685 O O . ASN A 1 83 ? -4.580 -11.117 12.116 1.00 81.25 83 ASN A O 1
ATOM 689 N N . GLN A 1 84 ? -4.864 -8.893 11.953 1.00 64.06 84 GLN A N 1
ATOM 690 C CA . GLN A 1 84 ? -4.875 -8.602 13.395 1.00 64.06 84 GLN A CA 1
ATOM 691 C C . GLN A 1 84 ? -6.260 -8.197 13.879 1.00 64.06 84 GLN A C 1
ATOM 693 O O . GLN A 1 84 ? -6.612 -8.632 14.998 1.00 64.06 84 GLN A O 1
#

InterPro domains:
  IPR025547 YtzH-like protein [PF14165] (3-83)

Mean predicted aligned error: 4.14 Å

Organism: NCBI:txid1218173

Nearest PDB structures (foldseek):
  1ez3-assembly1_A  TM=4.533E-01  e=5.469E+00  Rattus norvegicus
  1yoz-assembly1_B  TM=2.813E-01  e=9.473E+00  Archaeoglobus fulgidus

Solvent-accessible surface area (backbone atoms only — not comparable to full-atom values): 5039 Å² total; per-residue (Å²): 129,83,82,49,71,59,56,53,50,49,55,47,45,52,55,55,52,44,30,66,73,65,55,52,70,55,77,66,55,53,50,52,46,52,53,46,47,58,55,54,71,72,42,87,86,60,53,70,67,50,49,49,47,49,56,51,60,71,70,56,68,87,89,51,66,73,61,62,72,61,54,52,52,46,47,51,47,51,52,55,64,64,78,106

Foldseek 3Di:
DPQDLLNLLVLLLVLLVVCVVVVADDPVSVVSNVVSLVVNCPDPLDDPLLNVLSVVVVPDDRVGRDDPVSSVVNSVSSVVSNVD

Radius of gyration: 12.01 Å; Cα contacts (8 Å, |Δi|>4): 56; chains: 1; bounding box: 33×20×29 Å

=== Feature glossary ===
The record interleaves many kinds of information about one protein. Here is each kind framed as the question it answers.

Q: Are the domains correctly placed relative to each other?
A: Predicted aligned error is AlphaFold's pairwise confidence. Unlike pLDDT (per-residue), PAE is per-residue-pair and captures whether two parts of the structure are correctly placed relative to each other. Units are ångströms of expected positional error.

Q: Which residues are in helices, strands, or loops?
A: Eight-state secondary structure (DSSP): H is the canonical α-helix, G the tighter 3₁₀-helix, I the wider π-helix; E/B are β-structure, T and S are turns and bends, and '-' is everything else. DSSP derives these from the pattern of main-chain N–H···O=C hydrogen bonds, not from the sequence.

Q: What if only a Cα trace is available?
A: P-SEA three-state annotation labels each residue as helix, strand, or coil based purely on the geometry of the Cα trace. It serves as a fallback when the full backbone (and thus DSSP) is unavailable.

Q: What are the backbone torsion angles?
A: φ (phi) and ψ (psi) are the two rotatable backbone dihedrals per residue: φ is the C(i-1)–N–Cα–C torsion, ψ is the N–Cα–C–N(i+1) torsion, both in degrees on (−180°, 180°]. α-helical residues cluster near (−60°, −45°); β-strand residues near (−120°, +130°). A Ramachandran plot is simply a scatter of (φ, ψ) for every residue.

Q: What known structures does this most resemble?
A: Structural nearest neighbors (via Foldseek easy-search vs the PDB). Reported per hit: target PDB id, E-value, and alignment TM-score. A TM-score above ~0.5 is the conventional threshold for 'same fold'.

Q: What family and function is it annotated with?
A: Database cross-references. InterPro integrates a dozen domain/family signature databases into unified entries with residue-range hits. GO terms attach function/process/location labels with evidence codes. CATH codes position the fold in a four-level structural taxonomy. Organism is the NCBI-taxonomy species name.

Q: Which residues are buried vs exposed?
A: Solvent accessibility: the surface area of each residue that a 1.4 Å water probe can touch, in Å². When only backbone atoms are present the absolute values are lower than full-atom SASA (side chains contribute most of the area) and are flagged as backbone-only.

Q: What do the diagnostic plots show?
A: Three diagnostic plots accompany the record. The Cα contact map visualizes the tertiary structure as a 2D adjacency matrix (8 Å cutoff, sequence-local contacts suppressed). The Ramachandran plot shows the distribution of backbone (φ, ψ) torsions, with points in the α and β basins reflecting secondary structure content. The PAE plot shows AlphaFold's inter-residue confidence as a color matrix.

Q: What is the amino-acid chain?
A: The amino-acid sequence is the protein's primary structure: the linear order of residues from the N-terminus to the C-terminus, written in one-letter code. Everything else here — the 3D coordinates, the secondary structure, the domain annotations — is ultimately a consequence of this string.

Q: What do the rendered images show?
A: The six renders are orthographic views along the three Cartesian axes in both directions. Representation (cartoon, sticks, or surface) and color scheme (sequence-rainbow or by-chain) vary across proteins so the training set covers all the common visualization conventions.

Q: Where is each backbone atom in 3D?
A: The mmCIF table is the protein's shape written out atom by atom. For each backbone N, Cα, C, and carbonyl O, it records an (x, y, z) coordinate triple in Å plus the residue type, chain letter, and residue number.

Q: How mobile is each atom in the crystal?
A: For experimental (PDB) structures, the B-factor (temperature factor) quantifies the positional spread of each atom in the crystal — a combination of thermal vibration and static disorder — in units of Å². High B-factors mark flexible loops or poorly resolved regions; low B-factors mark the rigid, well-ordered core.

Q: How big and how compact is the whole molecule?
A: Three whole-structure scalars: the radius of gyration (RMS distance of Cα from centroid, in Å), the count of Cα–Cα contacts (pairs closer than 8 Å and separated by more than four residues in sequence — i.e. tertiary, not local, contacts), and the bounding-box dimensions. Together they distinguish compact globular folds from extended fibres or disordered chains.

Q: What does the local fold look like, residue by residue?
A: A 3Di character summarizes, for each residue, the relative orientation of the Cα frame of its nearest spatial neighbor. Because it encodes fold topology rather than chemistry, 3Di alignments detect remote structural similarity that sequence alignment misses.

Q: How confident is the AlphaFold model at each residue?
A: For AlphaFold models, the B-factor field carries pLDDT — the model's own estimate of local accuracy on a 0–100 scale. Regions with pLDDT<50 should be treated as essentially unmodeled; they often correspond to intrinsically disordered segments.